Protein AF-A0A950WJ53-F1 (afdb_monomer_lite)

Structure (mmCIF, N/CA/C/O backbone):
data_AF-A0A950WJ53-F1
#
_entry.id   AF-A0A950WJ53-F1
#
loop_
_atom_site.group_PDB
_atom_site.id
_atom_site.type_symbol
_atom_site.label_atom_id
_atom_site.label_alt_id
_atom_site.label_comp_id
_atom_site.label_asym_id
_atom_site.label_entity_id
_atom_site.label_seq_id
_atom_site.pdbx_PDB_ins_code
_atom_site.Cartn_x
_atom_site.Cartn_y
_atom_site.Cartn_z
_atom_site.occupancy
_atom_site.B_iso_or_equiv
_atom_site.auth_seq_id
_atom_site.auth_comp_id
_atom_site.auth_asym_id
_atom_site.auth_atom_id
_atom_site.pdbx_PDB_model_num
ATOM 1 N N . MET A 1 1 ? 19.562 34.970 -11.145 1.00 55.06 1 MET A N 1
ATOM 2 C CA . MET A 1 1 ? 20.223 33.706 -10.761 1.00 55.06 1 MET A CA 1
ATOM 3 C C . MET A 1 1 ? 19.264 32.794 -9.983 1.00 55.06 1 MET A C 1
ATOM 5 O O . MET A 1 1 ? 19.720 31.980 -9.209 1.00 55.06 1 MET A O 1
ATOM 9 N N . GLU A 1 2 ? 17.941 32.890 -10.182 1.00 56.97 2 GLU A N 1
ATOM 10 C CA . GLU A 1 2 ? 16.957 32.012 -9.506 1.00 56.97 2 GLU A CA 1
ATOM 11 C C . GLU A 1 2 ? 16.399 30.928 -10.449 1.00 56.97 2 GLU A C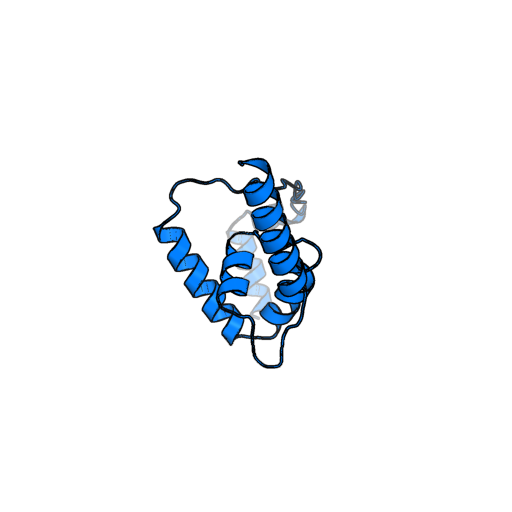 1
ATOM 13 O O . GLU A 1 2 ? 16.007 29.858 -10.008 1.00 56.97 2 GLU A O 1
ATOM 18 N N . LEU A 1 3 ? 16.456 31.157 -11.768 1.00 58.38 3 LEU A N 1
ATOM 19 C CA . LEU A 1 3 ? 15.932 30.239 -12.792 1.00 58.38 3 LEU A CA 1
ATOM 20 C C . LEU A 1 3 ? 16.846 29.034 -13.090 1.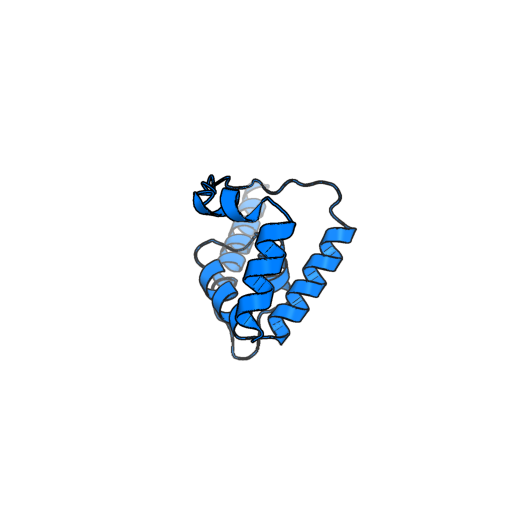00 58.38 3 LEU A C 1
ATOM 22 O O . LEU A 1 3 ? 16.404 28.072 -13.714 1.00 58.38 3 LEU A O 1
ATOM 26 N N . GLU A 1 4 ? 18.124 29.090 -12.702 1.00 61.12 4 GLU A N 1
ATOM 27 C CA . GLU A 1 4 ? 19.057 27.958 -12.840 1.00 61.12 4 GLU A CA 1
ATOM 28 C C . GLU A 1 4 ? 18.850 26.920 -11.737 1.00 61.12 4 GLU A C 1
ATOM 30 O O . GLU A 1 4 ? 18.758 25.735 -12.047 1.00 61.12 4 GLU A O 1
ATOM 35 N N . PHE A 1 5 ? 18.671 27.362 -10.487 1.00 59.75 5 PHE A N 1
ATOM 36 C CA . PHE A 1 5 ? 18.355 26.474 -9.364 1.00 59.75 5 PHE A CA 1
ATOM 37 C C . PHE A 1 5 ? 17.053 25.709 -9.600 1.00 59.75 5 PHE A C 1
ATOM 39 O O . PHE A 1 5 ? 16.986 24.511 -9.343 1.00 59.75 5 PHE A O 1
ATOM 46 N N . ASP A 1 6 ? 16.041 26.377 -10.154 1.00 73.25 6 ASP A N 1
ATOM 47 C CA . ASP A 1 6 ? 14.741 25.761 -10.424 1.00 73.25 6 ASP A CA 1
ATOM 48 C C . ASP A 1 6 ? 14.847 24.641 -11.476 1.00 73.25 6 ASP A C 1
ATOM 50 O O . ASP A 1 6 ? 14.284 23.559 -11.320 1.00 73.25 6 ASP A O 1
ATOM 54 N N . LYS A 1 7 ? 15.679 24.838 -12.510 1.00 75.56 7 LYS A N 1
ATOM 55 C CA . LYS A 1 7 ? 15.977 23.799 -13.511 1.00 75.56 7 LYS A CA 1
ATOM 56 C C . LYS A 1 7 ? 16.771 22.632 -12.936 1.00 75.56 7 LYS A C 1
ATOM 58 O O . LYS A 1 7 ? 16.569 21.499 -13.371 1.00 75.56 7 LYS A O 1
ATOM 63 N N . GLU A 1 8 ? 17.672 22.896 -11.998 1.00 76.56 8 GLU A N 1
ATOM 64 C CA . GLU A 1 8 ? 18.471 21.862 -11.344 1.00 76.56 8 GLU A CA 1
ATOM 65 C C . GLU A 1 8 ? 17.605 21.003 -10.413 1.00 76.56 8 GLU A C 1
ATOM 67 O O . GLU A 1 8 ? 17.659 19.775 -10.486 1.00 76.56 8 GLU A O 1
ATOM 72 N N . ILE A 1 9 ? 16.713 21.626 -9.634 1.00 76.12 9 ILE A N 1
ATOM 73 C CA . ILE A 1 9 ? 15.717 20.927 -8.807 1.00 76.12 9 ILE A CA 1
ATOM 74 C C . ILE A 1 9 ? 14.810 20.071 -9.696 1.00 76.12 9 ILE A C 1
ATOM 76 O O . ILE A 1 9 ? 14.606 18.887 -9.426 1.00 76.12 9 ILE A O 1
ATOM 80 N N . ASP A 1 10 ? 14.305 20.635 -10.793 1.00 74.25 10 ASP A N 1
ATOM 81 C CA . ASP A 1 10 ? 13.404 19.929 -11.703 1.00 74.25 10 ASP A CA 1
ATOM 82 C C . ASP A 1 10 ? 14.109 18.759 -12.423 1.00 74.25 10 ASP A C 1
ATOM 84 O O . ASP A 1 10 ? 13.520 17.694 -12.642 1.00 74.25 10 ASP A O 1
ATOM 88 N N . ALA A 1 11 ? 15.407 18.895 -12.722 1.00 77.44 11 ALA A N 1
ATOM 89 C CA . ALA A 1 11 ? 16.243 17.811 -13.236 1.00 77.44 11 ALA A CA 1
ATOM 90 C C . ALA A 1 11 ? 16.467 16.703 -12.193 1.00 77.44 11 ALA A C 1
ATOM 92 O O . ALA A 1 11 ? 16.334 15.523 -12.527 1.00 77.44 11 ALA A O 1
ATOM 93 N N . ILE A 1 12 ? 16.731 17.062 -10.932 1.00 71.44 12 ILE A N 1
ATOM 94 C CA . ILE A 1 12 ? 16.892 16.114 -9.818 1.00 71.44 12 ILE A CA 1
ATOM 95 C C . ILE A 1 12 ? 15.581 15.358 -9.560 1.00 71.44 12 ILE A C 1
ATOM 97 O O . ILE A 1 12 ? 15.589 14.134 -9.422 1.00 71.44 12 ILE A O 1
ATOM 101 N N . LEU A 1 13 ? 14.435 16.043 -9.566 1.00 69.44 13 LEU A N 1
ATOM 102 C CA . LEU A 1 13 ? 13.120 15.424 -9.373 1.00 69.44 13 LEU A CA 1
ATOM 103 C C . LEU A 1 13 ? 12.734 14.507 -10.540 1.00 69.44 13 LEU A C 1
ATOM 105 O O . LEU A 1 13 ? 12.166 13.432 -10.322 1.00 69.44 13 LEU A O 1
ATOM 109 N N . ARG A 1 14 ? 13.065 14.888 -11.778 1.00 69.06 14 ARG A N 1
ATOM 110 C CA . ARG A 1 14 ? 12.850 14.050 -12.967 1.00 69.06 14 ARG A CA 1
ATOM 111 C C . ARG A 1 14 ? 13.757 12.817 -12.959 1.00 69.06 14 ARG A C 1
ATOM 113 O O . ARG A 1 14 ? 13.278 11.724 -13.259 1.00 69.06 14 ARG A O 1
ATOM 120 N N . ALA A 1 15 ? 15.017 12.962 -12.545 1.00 64.88 15 ALA A N 1
ATOM 121 C CA . ALA A 1 15 ? 15.948 11.849 -12.362 1.00 64.88 15 ALA A CA 1
ATOM 122 C C . ALA A 1 15 ? 15.481 10.892 -11.251 1.00 64.88 15 ALA A C 1
ATOM 124 O O . ALA A 1 15 ? 15.447 9.679 -11.455 1.00 64.88 15 ALA A O 1
ATOM 125 N N . ALA A 1 16 ? 15.018 11.423 -10.115 1.00 57.72 16 ALA A N 1
ATOM 126 C CA . ALA A 1 16 ? 14.469 10.627 -9.019 1.00 57.72 16 ALA A CA 1
ATOM 127 C C . ALA A 1 16 ? 13.192 9.872 -9.428 1.00 57.72 16 ALA A C 1
ATOM 129 O O . ALA A 1 16 ? 13.0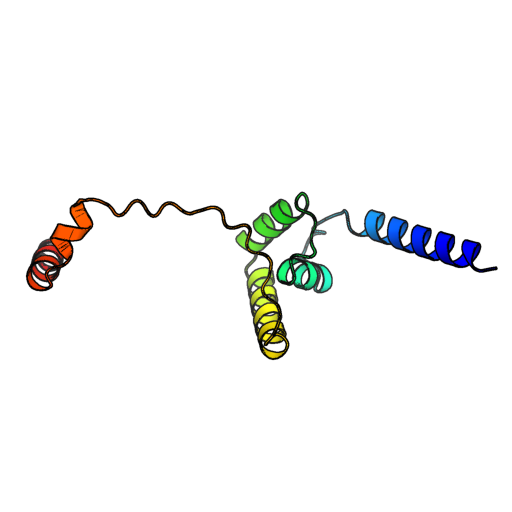07 8.721 -9.040 1.00 57.72 16 ALA A O 1
ATOM 130 N N . ARG A 1 17 ? 12.318 10.472 -10.250 1.00 57.69 17 ARG A N 1
ATOM 131 C CA . ARG A 1 17 ? 11.127 9.790 -10.794 1.00 57.69 17 ARG A CA 1
ATOM 132 C C . ARG A 1 17 ? 11.479 8.706 -11.814 1.00 57.69 17 ARG A C 1
ATOM 134 O O . ARG A 1 17 ? 10.821 7.673 -11.820 1.00 57.69 17 ARG A O 1
ATOM 141 N N . GLY A 1 18 ? 12.516 8.914 -12.628 1.00 51.59 18 GLY A N 1
ATOM 142 C CA . GLY A 1 18 ? 13.045 7.893 -13.541 1.00 51.59 18 GLY A CA 1
ATOM 143 C C . GLY A 1 18 ? 13.700 6.714 -12.813 1.00 51.59 18 GLY A C 1
ATOM 144 O O . GLY A 1 18 ? 13.589 5.581 -13.269 1.00 51.59 18 GLY A O 1
ATOM 145 N N . ALA A 1 19 ? 14.314 6.962 -11.652 1.00 53.00 19 ALA A N 1
ATOM 146 C CA . ALA A 1 19 ? 14.916 5.929 -10.808 1.00 53.00 19 ALA A CA 1
ATOM 147 C C . ALA A 1 19 ? 13.895 5.170 -9.934 1.00 53.00 19 ALA A C 1
ATOM 149 O O . ALA A 1 19 ? 14.092 3.996 -9.641 1.00 53.00 19 ALA A O 1
ATOM 150 N N . ARG A 1 20 ? 12.774 5.799 -9.547 1.00 50.41 20 ARG A N 1
ATOM 151 C CA . ARG A 1 20 ? 11.703 5.188 -8.722 1.00 50.41 20 ARG A CA 1
ATOM 152 C C . ARG A 1 20 ? 10.713 4.325 -9.511 1.00 50.41 20 ARG A C 1
ATOM 154 O O . ARG A 1 20 ? 9.646 3.980 -9.007 1.00 50.41 20 ARG A O 1
ATOM 161 N N . GLY A 1 21 ? 11.051 3.985 -10.749 1.00 61.59 21 GLY A N 1
ATOM 162 C CA . GLY A 1 21 ? 10.224 3.190 -11.644 1.00 61.59 21 GLY A CA 1
ATOM 163 C C . GLY A 1 21 ? 10.883 1.890 -12.090 1.00 61.59 21 GLY A C 1
ATOM 164 O O . GLY A 1 21 ? 10.917 1.667 -13.289 1.00 61.59 21 GLY A O 1
ATOM 165 N N . ALA A 1 22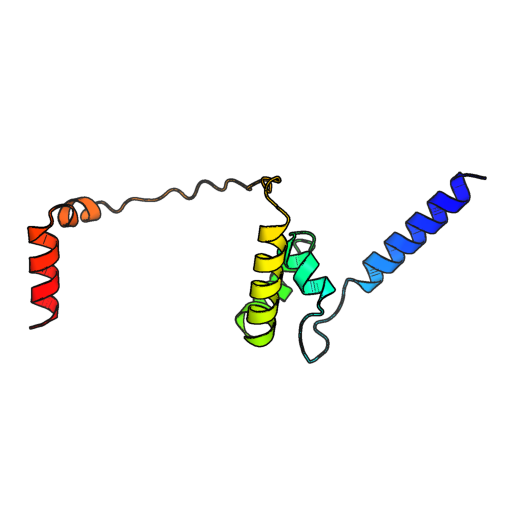 ? 11.422 1.066 -11.182 1.00 53.19 22 ALA A N 1
ATOM 166 C CA . ALA A 1 22 ? 11.718 -0.372 -11.369 1.00 53.19 22 ALA A CA 1
ATOM 167 C C . ALA A 1 22 ? 12.524 -0.911 -10.167 1.00 53.19 22 ALA A C 1
ATOM 169 O O . ALA A 1 22 ? 13.104 -0.122 -9.428 1.00 53.19 22 ALA A O 1
ATOM 170 N N . PRO A 1 23 ? 12.757 -2.228 -10.065 1.00 50.88 23 PRO A N 1
ATOM 171 C CA . PRO A 1 23 ? 11.844 -3.362 -10.024 1.00 50.88 23 PRO A CA 1
ATOM 172 C C . PRO A 1 23 ? 11.725 -3.877 -8.571 1.00 50.88 23 PRO A C 1
ATOM 174 O O . PRO A 1 23 ? 12.477 -3.470 -7.687 1.00 50.88 23 PRO A O 1
ATOM 177 N N . VAL A 1 24 ? 10.827 -4.831 -8.313 1.00 52.97 24 VAL A N 1
ATOM 178 C CA . VAL A 1 24 ? 10.908 -5.684 -7.113 1.00 52.97 24 VAL A CA 1
ATOM 179 C C . VAL A 1 24 ? 12.165 -6.551 -7.271 1.00 52.97 24 VAL A C 1
ATOM 181 O O . VAL A 1 24 ? 12.119 -7.658 -7.799 1.00 52.97 24 VAL A O 1
ATOM 184 N N . SER A 1 25 ? 13.329 -5.992 -6.946 1.00 52.22 25 SER A N 1
ATOM 185 C CA . SER A 1 25 ? 14.629 -6.640 -7.093 1.00 52.22 25 SER A CA 1
ATOM 186 C C . SER A 1 25 ? 14.783 -7.727 -6.028 1.00 52.22 25 SER A C 1
ATOM 188 O O . SER A 1 25 ? 15.331 -7.497 -4.955 1.00 52.22 25 SER A O 1
ATOM 190 N N . GLY A 1 26 ? 14.265 -8.916 -6.337 1.00 62.66 26 GLY A N 1
ATOM 191 C CA . GLY A 1 26 ? 14.749 -10.219 -5.867 1.00 62.66 26 GLY A CA 1
ATOM 192 C C . GLY A 1 26 ? 14.602 -10.580 -4.387 1.00 62.66 26 GLY A C 1
ATOM 193 O O . GLY A 1 26 ? 14.940 -11.705 -4.033 1.00 62.66 26 GLY A O 1
ATOM 194 N N . GLY A 1 27 ? 14.116 -9.685 -3.527 1.00 78.50 27 GLY A N 1
ATOM 195 C CA . GLY A 1 27 ? 13.980 -9.958 -2.095 1.00 78.50 27 GLY A CA 1
ATOM 196 C C . GLY A 1 27 ? 12.647 -9.495 -1.533 1.00 78.50 27 GLY A C 1
ATOM 197 O O . GLY A 1 27 ? 11.785 -10.318 -1.253 1.00 78.50 27 GLY A O 1
ATOM 198 N N . HIS A 1 28 ? 12.479 -8.184 -1.368 1.00 88.25 28 HIS A N 1
ATOM 199 C CA . HIS A 1 28 ? 11.327 -7.554 -0.718 1.00 88.25 28 HIS A CA 1
ATOM 200 C C . HIS A 1 28 ? 11.182 -6.100 -1.190 1.00 88.25 28 HIS A C 1
ATOM 202 O O . HIS A 1 28 ? 12.100 -5.561 -1.810 1.00 88.25 28 HIS A O 1
ATOM 208 N N . LEU A 1 29 ? 10.048 -5.467 -0.881 1.00 88.75 29 LEU A N 1
ATOM 209 C CA . LEU A 1 29 ? 9.892 -4.015 -1.021 1.00 88.75 29 LEU A CA 1
ATOM 210 C C . LEU A 1 29 ? 10.833 -3.272 -0.062 1.00 88.75 29 LEU A C 1
ATOM 212 O O . LEU A 1 29 ? 11.045 -3.711 1.072 1.00 88.75 29 LEU A O 1
ATOM 216 N N . ASP A 1 30 ? 11.365 -2.144 -0.525 1.00 87.56 30 ASP A N 1
ATOM 217 C CA . ASP A 1 30 ? 12.171 -1.235 0.291 1.00 87.56 30 ASP A CA 1
ATOM 218 C C . ASP A 1 30 ? 11.310 -0.516 1.354 1.00 87.56 30 ASP A C 1
ATOM 220 O O . ASP A 1 30 ? 10.090 -0.391 1.206 1.00 87.56 30 ASP A O 1
ATOM 224 N N . ALA A 1 31 ? 11.928 -0.021 2.427 1.00 86.94 31 ALA A N 1
ATOM 225 C CA . ALA A 1 31 ? 11.234 0.731 3.470 1.00 86.94 31 ALA A CA 1
ATOM 226 C C . ALA A 1 31 ? 10.566 2.003 2.918 1.00 86.94 31 ALA A C 1
ATOM 228 O O . ALA A 1 31 ? 9.403 2.260 3.234 1.00 86.94 31 ALA A O 1
ATOM 229 N N . ASP A 1 32 ? 11.239 2.734 2.025 1.00 86.75 32 ASP A N 1
ATOM 230 C CA . ASP A 1 32 ? 10.686 3.944 1.401 1.00 86.75 32 ASP A CA 1
ATOM 231 C C . ASP A 1 32 ? 9.490 3.612 0.499 1.00 86.75 32 ASP A C 1
ATOM 233 O O . ASP A 1 32 ? 8.519 4.361 0.400 1.00 86.75 32 ASP A O 1
ATOM 237 N N . GLN A 1 33 ? 9.541 2.451 -0.157 1.00 89.12 33 GLN A N 1
ATOM 238 C CA . GLN A 1 33 ? 8.469 1.946 -1.011 1.00 89.12 33 GLN A CA 1
ATOM 239 C C . GLN A 1 33 ? 7.229 1.559 -0.197 1.00 89.12 33 GLN A C 1
ATOM 241 O O . GLN A 1 33 ? 6.106 1.829 -0.625 1.00 89.12 33 GLN A O 1
ATOM 246 N N . ILE A 1 34 ? 7.425 0.945 0.973 1.00 91.00 34 ILE A N 1
ATOM 247 C CA . ILE A 1 34 ? 6.346 0.591 1.902 1.00 91.00 34 ILE A CA 1
ATOM 248 C C . ILE A 1 34 ? 5.733 1.855 2.514 1.00 91.00 34 ILE A C 1
ATOM 250 O O . ILE A 1 34 ? 4.508 1.967 2.531 1.00 91.00 34 ILE A O 1
ATOM 254 N N . ALA A 1 35 ? 6.550 2.823 2.941 1.00 89.38 35 ALA A N 1
ATOM 255 C CA . ALA A 1 35 ? 6.074 4.100 3.477 1.00 89.38 35 ALA A CA 1
ATOM 256 C C . ALA A 1 35 ? 5.268 4.883 2.430 1.00 89.38 35 ALA A C 1
ATOM 258 O O . ALA A 1 35 ? 4.114 5.236 2.667 1.00 89.38 35 ALA A O 1
ATOM 259 N N . ALA A 1 36 ? 5.806 5.025 1.214 1.00 89.56 36 ALA A N 1
ATOM 260 C CA . ALA A 1 36 ? 5.093 5.668 0.114 1.00 89.56 36 ALA A CA 1
ATOM 261 C C . ALA A 1 36 ? 3.773 4.951 -0.220 1.00 89.56 36 ALA A C 1
ATOM 263 O O . ALA A 1 36 ? 2.797 5.594 -0.610 1.00 89.56 36 ALA A O 1
ATOM 264 N N . PHE A 1 37 ? 3.723 3.618 -0.103 1.00 90.06 37 PHE A N 1
ATOM 265 C CA . PHE A 1 37 ? 2.491 2.856 -0.308 1.00 90.06 37 PHE A CA 1
ATOM 266 C C . PHE A 1 37 ? 1.475 3.099 0.816 1.00 90.06 37 PHE A C 1
ATOM 268 O O . PHE A 1 37 ? 0.299 3.311 0.519 1.00 90.06 37 PHE A O 1
ATOM 275 N N . ALA A 1 38 ? 1.919 3.111 2.077 1.00 91.19 38 ALA A N 1
ATOM 276 C CA . ALA A 1 38 ? 1.080 3.384 3.245 1.00 91.19 38 ALA A CA 1
ATOM 277 C C . ALA A 1 38 ? 0.461 4.791 3.191 1.00 91.19 38 ALA A C 1
ATOM 279 O O . ALA A 1 38 ? -0.717 4.965 3.490 1.00 91.19 38 ALA A O 1
ATOM 280 N N . GLU A 1 39 ? 1.225 5.772 2.715 1.00 88.56 39 GLU A N 1
ATOM 281 C CA . GLU A 1 39 ? 0.808 7.174 2.580 1.00 88.56 39 GLU A CA 1
ATOM 282 C C . GLU A 1 39 ? 0.037 7.462 1.279 1.00 88.56 39 GLU A C 1
ATOM 284 O O . GLU A 1 39 ? -0.252 8.611 0.955 1.00 88.56 39 GLU A O 1
ATOM 289 N N . ASN A 1 40 ? -0.305 6.435 0.490 1.00 86.19 40 ASN A N 1
ATOM 290 C CA . ASN A 1 40 ? -0.932 6.578 -0.831 1.00 86.19 40 ASN A CA 1
ATOM 291 C C . ASN A 1 40 ? -0.145 7.464 -1.830 1.00 86.19 40 ASN A C 1
ATOM 293 O O . ASN A 1 40 ? -0.709 7.927 -2.822 1.00 86.19 40 ASN A O 1
ATOM 297 N N . ALA A 1 41 ? 1.165 7.639 -1.639 1.00 88.06 41 ALA A N 1
ATOM 298 C CA . ALA A 1 41 ? 2.052 8.425 -2.501 1.00 88.06 41 ALA A CA 1
ATOM 299 C C . ALA A 1 41 ? 2.578 7.650 -3.733 1.00 88.06 41 ALA A C 1
ATOM 301 O O . ALA A 1 41 ? 3.330 8.191 -4.549 1.00 88.06 41 ALA A O 1
ATOM 302 N N . VAL A 1 42 ? 2.194 6.377 -3.899 1.00 87.12 42 VAL A N 1
ATOM 303 C CA . VAL A 1 42 ? 2.601 5.536 -5.040 1.00 87.12 42 VAL A CA 1
ATOM 304 C C . VAL A 1 42 ? 1.691 5.767 -6.261 1.00 87.12 42 VAL A C 1
ATOM 306 O O . VAL A 1 42 ? 0.464 5.724 -6.130 1.00 87.12 42 VAL A O 1
ATOM 309 N N . PRO A 1 43 ? 2.250 5.922 -7.482 1.00 83.69 43 PRO A N 1
ATOM 310 C CA . PRO A 1 43 ? 1.466 6.040 -8.712 1.00 83.69 43 PRO A CA 1
ATOM 311 C C . PRO A 1 43 ? 0.516 4.853 -8.938 1.00 83.69 43 PRO A C 1
ATOM 313 O O . PRO A 1 43 ? 0.876 3.699 -8.700 1.00 83.69 43 PRO A O 1
ATOM 316 N N . VAL A 1 44 ? -0.671 5.109 -9.498 1.00 79.06 44 VAL A N 1
ATOM 317 C CA . VAL A 1 44 ? -1.722 4.089 -9.724 1.00 79.06 44 VAL A CA 1
ATOM 318 C C . VAL A 1 44 ? -1.217 2.874 -10.517 1.00 79.06 44 VAL A C 1
ATOM 320 O O . VAL A 1 44 ? -1.586 1.740 -10.215 1.00 79.06 44 VAL A O 1
ATOM 323 N N . ALA A 1 45 ? -0.327 3.091 -11.489 1.00 79.25 45 ALA A N 1
ATOM 324 C CA . ALA A 1 45 ? 0.277 2.018 -12.279 1.00 79.25 45 ALA A CA 1
ATOM 325 C C . ALA A 1 45 ? 1.163 1.076 -11.438 1.00 79.25 45 ALA A C 1
ATOM 327 O O . ALA A 1 45 ? 1.151 -0.134 -11.652 1.00 79.25 45 ALA A O 1
ATOM 328 N N . ALA A 1 46 ? 1.889 1.615 -10.454 1.00 82.12 46 ALA A N 1
ATOM 329 C CA . ALA A 1 46 ? 2.772 0.846 -9.580 1.00 82.12 46 ALA A CA 1
ATOM 330 C C . ALA A 1 46 ? 2.011 0.166 -8.430 1.00 82.12 46 ALA A C 1
ATOM 332 O O . ALA A 1 46 ? 2.398 -0.922 -8.009 1.00 82.12 46 ALA A O 1
ATOM 333 N N . ARG A 1 47 ? 0.878 0.729 -7.978 1.00 85.50 47 ARG A N 1
ATOM 334 C CA . ARG A 1 47 ? 0.066 0.150 -6.888 1.00 85.50 47 ARG A CA 1
ATOM 335 C C . ARG A 1 47 ? -0.285 -1.319 -7.118 1.00 85.50 47 ARG A C 1
ATOM 337 O O . ARG A 1 47 ? -0.150 -2.111 -6.196 1.00 85.50 47 ARG A O 1
ATOM 344 N N . ARG A 1 48 ? -0.671 -1.703 -8.341 1.00 86.69 48 ARG A N 1
ATOM 345 C CA . ARG A 1 48 ? -1.034 -3.100 -8.660 1.00 86.69 48 ARG A CA 1
ATOM 346 C C . ARG A 1 48 ? 0.112 -4.084 -8.412 1.00 86.69 48 ARG A C 1
ATOM 348 O O . ARG A 1 48 ? -0.125 -5.174 -7.907 1.00 86.69 48 ARG A O 1
ATOM 355 N N . VAL A 1 49 ? 1.343 -3.689 -8.733 1.00 87.38 49 VAL A N 1
ATOM 356 C CA . VAL A 1 49 ? 2.538 -4.525 -8.541 1.00 87.38 49 VAL A CA 1
ATOM 357 C C . VAL A 1 49 ? 2.845 -4.691 -7.052 1.00 87.38 49 VAL A C 1
ATOM 359 O O . VAL A 1 49 ? 3.125 -5.796 -6.595 1.00 87.38 49 VAL A O 1
ATOM 362 N N . PHE A 1 50 ? 2.723 -3.608 -6.284 1.00 89.31 50 PHE A N 1
ATOM 363 C CA . PHE A 1 50 ? 2.956 -3.613 -4.840 1.00 89.31 50 PHE A CA 1
ATOM 364 C C . PHE A 1 50 ? 1.906 -4.461 -4.123 1.00 89.31 50 PHE A C 1
ATOM 366 O O . PHE A 1 50 ? 2.259 -5.278 -3.281 1.00 89.31 50 PHE A O 1
ATOM 373 N N . THR A 1 51 ? 0.629 -4.330 -4.498 1.00 90.94 51 THR A N 1
ATOM 374 C CA . THR A 1 51 ? -0.454 -5.158 -3.951 1.00 90.94 51 THR A CA 1
ATOM 375 C C . THR A 1 51 ? -0.242 -6.642 -4.244 1.00 90.94 51 THR A C 1
ATOM 377 O O . THR A 1 51 ? -0.471 -7.453 -3.355 1.00 90.94 51 THR A O 1
ATOM 380 N N . GLY A 1 52 ? 0.241 -7.000 -5.441 1.00 90.69 52 GLY A N 1
ATOM 381 C CA . GLY A 1 52 ? 0.603 -8.385 -5.760 1.00 90.69 52 GLY A CA 1
ATOM 382 C C . GLY A 1 52 ? 1.689 -8.925 -4.826 1.00 90.69 52 GLY A C 1
ATOM 383 O O . GLY A 1 52 ? 1.485 -9.930 -4.158 1.00 90.69 52 GLY A O 1
ATOM 384 N N . HIS A 1 53 ? 2.804 -8.205 -4.680 1.00 90.94 53 HIS A N 1
ATOM 385 C CA . HIS A 1 53 ? 3.884 -8.637 -3.786 1.00 90.94 53 HIS A CA 1
ATOM 386 C C . HIS A 1 53 ? 3.462 -8.688 -2.308 1.00 90.94 53 HIS A C 1
ATOM 388 O O . HIS A 1 53 ? 3.843 -9.605 -1.585 1.00 90.94 53 HIS A O 1
ATOM 394 N N . LEU A 1 54 ? 2.656 -7.725 -1.851 1.00 92.06 54 LEU A N 1
ATOM 395 C CA . LEU A 1 54 ? 2.112 -7.710 -0.493 1.00 92.06 54 LEU A CA 1
ATOM 396 C C . LEU A 1 54 ? 1.126 -8.856 -0.244 1.00 92.06 54 LEU A C 1
ATOM 398 O O . LEU A 1 54 ? 0.978 -9.261 0.901 1.00 92.06 54 LEU A O 1
ATOM 402 N N . ALA A 1 55 ? 0.458 -9.389 -1.267 1.00 91.94 55 ALA A N 1
ATOM 403 C CA . ALA A 1 55 ? -0.402 -10.558 -1.104 1.00 91.94 55 ALA A CA 1
ATOM 404 C C . ALA A 1 55 ? 0.415 -11.837 -0.858 1.00 91.94 55 ALA A C 1
ATOM 406 O O . ALA A 1 55 ? 0.026 -12.649 -0.020 1.00 91.94 55 ALA A O 1
ATOM 407 N N . ASP A 1 56 ? 1.558 -11.967 -1.535 1.00 90.69 56 ASP A N 1
ATOM 408 C CA . ASP A 1 56 ? 2.382 -13.181 -1.528 1.00 90.69 56 ASP A CA 1
ATOM 409 C C . ASP A 1 56 ? 3.492 -13.179 -0.458 1.00 90.69 56 ASP A C 1
ATOM 411 O O . ASP A 1 56 ? 4.069 -14.225 -0.161 1.00 90.69 56 ASP A O 1
ATOM 415 N N . CYS A 1 57 ? 3.831 -12.019 0.121 1.00 91.94 57 CYS A N 1
ATOM 416 C CA . CYS A 1 57 ? 4.968 -11.877 1.031 1.00 91.94 57 CYS A CA 1
ATOM 417 C C . CYS A 1 57 ? 4.579 -11.432 2.450 1.00 91.94 57 CYS A C 1
ATOM 419 O O . CYS A 1 57 ? 4.376 -10.243 2.720 1.00 91.94 57 CYS A O 1
ATOM 421 N N . ASP A 1 58 ? 4.608 -12.372 3.399 1.00 92.94 58 ASP A N 1
ATOM 422 C CA . ASP A 1 58 ? 4.298 -12.107 4.813 1.00 92.94 58 ASP A CA 1
ATOM 423 C C . ASP A 1 58 ? 5.224 -11.070 5.455 1.00 92.94 58 ASP A C 1
ATOM 425 O O . ASP A 1 58 ? 4.774 -10.222 6.224 1.00 92.94 58 ASP A O 1
ATOM 429 N N . ARG A 1 59 ? 6.515 -11.075 5.105 1.00 90.69 59 ARG A N 1
ATOM 430 C CA . ARG A 1 59 ? 7.482 -10.102 5.634 1.00 90.69 59 ARG A CA 1
ATOM 431 C C . ARG A 1 59 ? 7.138 -8.669 5.233 1.00 90.69 59 ARG A C 1
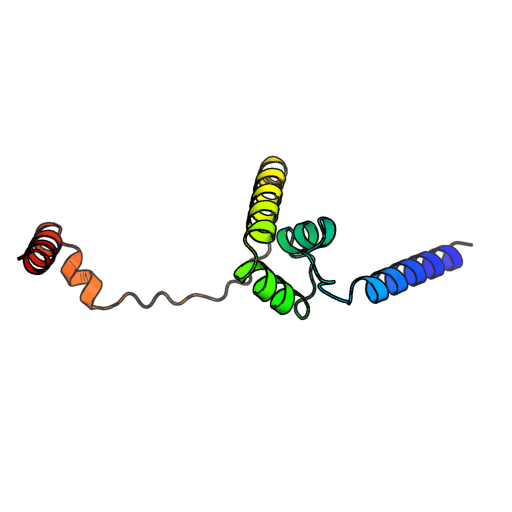ATOM 433 O O . ARG A 1 59 ? 7.272 -7.751 6.037 1.00 90.69 59 ARG A O 1
ATOM 440 N N . CYS A 1 60 ? 6.714 -8.455 3.991 1.00 92.81 60 CYS A N 1
ATOM 441 C CA . CYS A 1 60 ? 6.325 -7.120 3.548 1.00 92.81 60 CYS A CA 1
ATOM 442 C C . CYS A 1 60 ? 5.001 -6.687 4.188 1.00 92.81 60 CYS A C 1
ATOM 444 O O . CYS A 1 60 ? 4.843 -5.511 4.505 1.00 92.81 60 CYS A O 1
ATOM 446 N N . ARG A 1 61 ? 4.083 -7.626 4.457 1.00 93.00 61 ARG A N 1
ATOM 447 C CA . ARG A 1 61 ? 2.839 -7.343 5.191 1.00 93.00 61 ARG A CA 1
ATOM 448 C C . ARG A 1 61 ? 3.090 -6.929 6.633 1.00 93.00 61 ARG A C 1
ATOM 450 O O . ARG A 1 61 ? 2.465 -5.981 7.100 1.00 93.00 61 ARG A O 1
ATOM 457 N N . THR A 1 62 ? 3.989 -7.614 7.338 1.00 93.50 62 THR A N 1
ATOM 458 C CA . THR A 1 62 ? 4.320 -7.250 8.721 1.00 93.50 62 THR A CA 1
ATOM 459 C C . THR A 1 62 ? 4.971 -5.874 8.773 1.00 93.50 62 THR A C 1
ATOM 461 O O . THR A 1 62 ? 4.518 -5.028 9.541 1.00 93.50 62 THR A O 1
ATOM 464 N N . LEU A 1 63 ? 5.944 -5.593 7.900 1.00 92.25 63 LEU A N 1
ATOM 465 C CA . LEU A 1 63 ? 6.559 -4.265 7.798 1.00 92.25 63 LEU A CA 1
ATOM 466 C C . LEU A 1 63 ? 5.533 -3.163 7.498 1.00 92.25 63 LEU A C 1
ATOM 468 O O . LEU A 1 63 ? 5.548 -2.134 8.168 1.00 92.25 63 LEU A O 1
ATOM 472 N N . LEU A 1 64 ? 4.600 -3.401 6.570 1.00 92.44 64 LEU A N 1
ATOM 473 C CA . LEU A 1 64 ? 3.510 -2.467 6.280 1.00 92.44 64 LEU A CA 1
ATOM 474 C C . LEU A 1 64 ? 2.599 -2.238 7.498 1.00 92.44 64 LEU A C 1
ATOM 476 O O . LEU A 1 64 ? 2.196 -1.113 7.777 1.00 92.44 64 LEU A O 1
ATOM 480 N N . SER A 1 65 ? 2.275 -3.290 8.252 1.00 91.44 65 SER A N 1
ATOM 481 C CA . SER A 1 65 ? 1.454 -3.144 9.459 1.00 91.44 65 SER A CA 1
ATOM 482 C C . SER A 1 65 ? 2.152 -2.310 10.538 1.00 91.44 65 SER A C 1
ATOM 484 O O . SER A 1 65 ? 1.510 -1.486 11.183 1.00 91.44 65 SER A O 1
ATOM 486 N N . HIS A 1 66 ? 3.473 -2.461 10.682 1.00 90.44 66 HIS A N 1
ATOM 487 C CA . HIS A 1 66 ? 4.267 -1.648 11.597 1.00 90.44 66 HIS A CA 1
ATOM 488 C C . HIS A 1 66 ? 4.331 -0.186 11.148 1.00 90.44 66 HIS A C 1
ATOM 490 O O . HIS A 1 66 ? 4.162 0.700 11.981 1.00 90.44 66 HIS A O 1
ATOM 496 N N . SER A 1 67 ? 4.517 0.082 9.850 1.00 88.88 67 SER A N 1
ATOM 497 C CA . SER A 1 67 ? 4.543 1.460 9.346 1.00 88.88 67 SER A CA 1
ATOM 498 C C . SER A 1 67 ? 3.200 2.167 9.537 1.00 88.88 67 SER A C 1
ATOM 500 O O . SER A 1 67 ? 3.179 3.331 9.922 1.00 88.88 67 SER A O 1
ATOM 502 N N . ILE A 1 68 ? 2.077 1.464 9.338 1.00 88.12 68 ILE A N 1
ATOM 503 C CA . ILE A 1 68 ? 0.736 2.020 9.582 1.00 88.12 68 ILE A CA 1
ATOM 504 C C . ILE A 1 68 ? 0.552 2.358 11.067 1.00 88.12 68 ILE A C 1
ATOM 506 O O . ILE A 1 68 ? 0.165 3.478 11.379 1.00 88.12 68 ILE A O 1
ATOM 510 N N . GLN A 1 69 ? 0.900 1.444 11.981 1.00 87.38 69 GLN A N 1
ATOM 511 C CA . GLN A 1 69 ? 0.799 1.701 13.426 1.00 87.38 69 GLN A CA 1
ATOM 512 C C . GLN A 1 69 ? 1.626 2.917 13.867 1.00 87.38 69 GLN A C 1
ATOM 514 O O . GLN A 1 69 ? 1.203 3.677 14.735 1.00 87.38 69 GLN A O 1
ATOM 519 N N . MET A 1 70 ? 2.806 3.113 13.273 1.00 82.06 70 MET A N 1
ATOM 520 C CA . MET A 1 70 ? 3.643 4.279 13.560 1.00 82.06 70 MET A CA 1
ATOM 521 C C . MET A 1 70 ? 3.031 5.579 13.019 1.00 82.06 70 MET A C 1
ATOM 523 O O . MET A 1 70 ? 3.082 6.595 13.711 1.00 82.06 70 MET A O 1
ATOM 527 N N . ASN A 1 71 ? 2.412 5.550 11.834 1.00 74.31 71 ASN A N 1
ATOM 528 C CA . ASN A 1 71 ? 1.733 6.719 11.265 1.00 74.31 71 ASN A CA 1
ATOM 529 C C . ASN A 1 71 ? 0.453 7.087 12.035 1.00 74.31 71 ASN A C 1
ATOM 531 O O . ASN A 1 71 ? 0.193 8.269 12.242 1.00 74.31 71 ASN A O 1
ATOM 535 N N . GLU A 1 72 ? -0.304 6.116 12.553 1.00 67.69 72 GLU A N 1
ATOM 536 C CA . GLU A 1 72 ? -1.498 6.372 13.380 1.00 67.69 72 GLU A CA 1
ATOM 537 C C . GLU A 1 72 ? -1.182 7.153 14.668 1.00 67.69 72 GLU A C 1
ATOM 539 O O . GLU A 1 72 ? -2.005 7.938 15.139 1.00 67.69 72 GLU A O 1
ATOM 544 N N . MET A 1 73 ? 0.025 7.000 15.225 1.00 58.44 73 MET A N 1
ATOM 545 C CA . MET A 1 73 ? 0.478 7.796 16.373 1.00 58.44 73 MET A CA 1
ATOM 546 C C . MET A 1 73 ? 0.810 9.254 16.004 1.00 58.44 73 MET A C 1
ATOM 548 O O . MET A 1 73 ? 0.824 10.112 16.887 1.00 58.44 73 MET A O 1
ATOM 552 N N . GLY A 1 74 ? 1.081 9.539 14.726 1.00 56.22 74 GLY A N 1
ATOM 553 C CA . GLY A 1 74 ? 1.384 10.878 14.209 1.00 56.22 74 GLY A CA 1
ATOM 554 C C . GLY A 1 74 ? 0.183 11.611 13.599 1.00 56.22 74 GLY A C 1
ATOM 555 O O . GLY A 1 74 ? 0.194 12.838 13.525 1.00 56.22 74 GLY A O 1
ATOM 556 N N . GLU A 1 75 ? -0.868 10.889 13.200 1.00 50.88 75 GLU A N 1
ATOM 557 C CA . GLU A 1 75 ? -1.912 11.395 12.304 1.00 50.88 75 GLU A CA 1
ATOM 558 C C . GLU A 1 75 ? -3.295 11.479 12.971 1.00 50.88 75 GLU A C 1
ATOM 560 O O . GLU A 1 75 ? -4.254 10.811 12.596 1.00 50.88 75 GLU A O 1
ATOM 565 N N . ALA A 1 76 ? -3.439 12.376 13.950 1.00 50.62 76 ALA A N 1
ATOM 566 C CA . ALA A 1 76 ? -4.757 12.803 14.434 1.00 50.62 76 ALA A CA 1
ATOM 567 C C . ALA A 1 76 ? -5.457 13.805 13.483 1.00 50.62 76 ALA A C 1
ATOM 569 O O . ALA A 1 76 ? -6.513 14.339 13.825 1.00 50.62 76 ALA A O 1
ATOM 570 N N . THR A 1 77 ? -4.901 14.133 12.308 1.00 48.72 77 THR A N 1
ATOM 571 C CA . THR A 1 77 ? -5.493 15.111 11.372 1.00 48.72 77 THR A CA 1
ATOM 572 C C . THR A 1 77 ? -4.973 14.929 9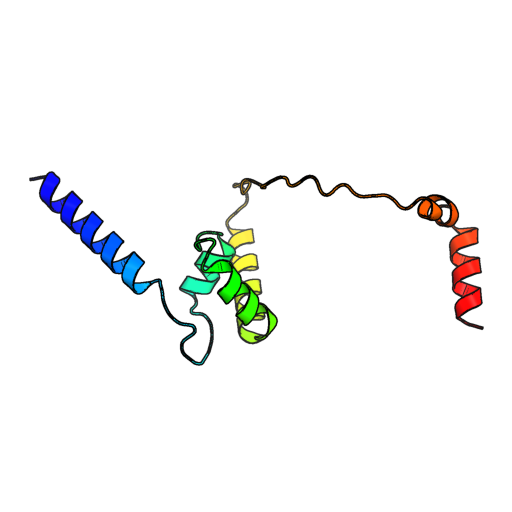.943 1.00 48.72 77 THR A C 1
ATOM 574 O O . THR A 1 77 ? -4.050 15.621 9.534 1.00 48.72 77 THR A O 1
ATOM 577 N N . ALA A 1 78 ? -5.613 14.058 9.161 1.00 46.53 78 ALA A N 1
ATOM 578 C CA . ALA A 1 78 ? -5.779 14.237 7.714 1.00 46.53 78 ALA A CA 1
ATOM 579 C C . ALA A 1 78 ? -6.815 13.229 7.178 1.00 46.53 78 ALA A C 1
ATOM 581 O O . ALA A 1 78 ? -6.525 12.037 7.099 1.00 46.53 78 ALA A O 1
ATOM 582 N N . PRO A 1 79 ? -8.037 13.646 6.797 1.00 46.00 79 PRO A N 1
ATOM 583 C CA . PRO A 1 79 ? -8.904 12.768 6.031 1.00 46.00 79 PRO A CA 1
ATOM 584 C C . PRO A 1 79 ? -8.302 12.622 4.630 1.00 46.00 79 PRO A C 1
ATOM 586 O O . PRO A 1 79 ? -8.351 13.547 3.816 1.00 46.00 79 PRO A O 1
ATOM 589 N N . ALA A 1 80 ? -7.727 11.451 4.353 1.00 50.78 80 ALA A N 1
ATOM 590 C CA . ALA A 1 80 ? -7.504 10.995 2.992 1.00 50.78 80 ALA A CA 1
ATOM 591 C C . ALA A 1 80 ? -8.815 11.178 2.217 1.00 50.78 80 ALA A C 1
ATOM 593 O O . ALA A 1 80 ? -9.870 10.726 2.665 1.00 50.78 80 ALA A O 1
ATOM 594 N N . ALA A 1 81 ? -8.750 11.878 1.085 1.00 49.47 81 ALA A N 1
ATOM 595 C CA . ALA A 1 81 ? -9.870 12.014 0.170 1.00 49.47 81 ALA A CA 1
ATOM 596 C C . ALA A 1 81 ? -10.306 10.609 -0.260 1.00 49.47 81 ALA A C 1
ATOM 598 O O . ALA A 1 81 ? -9.691 9.982 -1.126 1.00 49.47 81 ALA A O 1
ATOM 599 N N . ALA A 1 82 ? -11.343 10.103 0.403 1.00 48.84 82 ALA A N 1
ATOM 600 C CA . ALA A 1 82 ? -12.052 8.920 -0.010 1.00 48.84 82 ALA A CA 1
ATOM 601 C C . ALA A 1 82 ? -12.579 9.200 -1.417 1.00 48.84 82 ALA A C 1
ATOM 603 O O . ALA A 1 82 ? -13.374 10.111 -1.643 1.00 48.84 82 ALA A O 1
ATOM 604 N N . VAL A 1 83 ? -12.108 8.425 -2.386 1.00 49.91 83 VAL A N 1
ATOM 605 C CA . VAL A 1 83 ? -12.934 8.129 -3.548 1.00 49.91 83 VAL A CA 1
ATOM 606 C C . VAL A 1 83 ? -14.108 7.314 -3.011 1.00 49.91 83 VAL A C 1
ATOM 608 O O . VAL A 1 83 ? -14.009 6.103 -2.835 1.00 49.91 83 VAL A O 1
ATOM 611 N N . ASP A 1 84 ? -15.180 8.016 -2.646 1.00 46.56 84 ASP A N 1
ATOM 612 C CA . ASP A 1 84 ? -16.488 7.439 -2.360 1.00 46.56 84 ASP A CA 1
ATOM 613 C C . ASP A 1 84 ? -17.022 6.801 -3.651 1.00 46.56 84 ASP A C 1
ATOM 615 O O . ASP A 1 84 ? -17.805 7.395 -4.392 1.00 46.56 84 ASP A O 1
ATOM 619 N N . ASP A 1 85 ? -16.587 5.578 -3.946 1.00 47.47 85 ASP A N 1
ATOM 620 C CA . ASP A 1 85 ? -17.430 4.661 -4.702 1.00 47.47 85 ASP A CA 1
ATOM 621 C C . ASP A 1 85 ? -18.577 4.265 -3.762 1.00 47.47 85 ASP A C 1
ATOM 623 O O . ASP A 1 85 ? -18.317 3.661 -2.712 1.00 47.47 85 ASP A O 1
ATOM 627 N N . PRO A 1 86 ? -19.849 4.584 -4.071 1.00 50.97 86 PRO A N 1
ATOM 628 C CA . PRO A 1 86 ? -20.950 4.117 -3.255 1.00 50.97 86 PRO A CA 1
ATOM 629 C C . PRO A 1 86 ? -21.031 2.599 -3.416 1.00 50.97 86 PRO A C 1
ATOM 631 O O . PRO A 1 86 ? -21.614 2.083 -4.371 1.00 50.97 86 PRO A O 1
ATOM 634 N N . VAL A 1 87 ? -20.456 1.862 -2.464 1.00 56.94 87 VAL A N 1
ATOM 635 C CA . VAL A 1 87 ? -20.756 0.445 -2.283 1.00 56.94 87 VAL A CA 1
ATOM 636 C C . VAL A 1 87 ? -22.236 0.372 -1.933 1.00 56.94 87 VAL A C 1
ATOM 638 O O . VAL A 1 87 ? -22.649 0.550 -0.787 1.00 56.94 87 VAL A O 1
ATOM 641 N N . VAL A 1 88 ? -23.055 0.150 -2.960 1.00 58.47 88 VAL A N 1
ATOM 642 C CA . VAL A 1 88 ? -24.468 -0.179 -2.822 1.00 58.47 88 VAL A CA 1
ATOM 643 C C . VAL A 1 88 ? -24.523 -1.503 -2.070 1.00 58.47 88 VAL A C 1
ATOM 645 O O . VAL A 1 88 ? -24.418 -2.583 -2.650 1.00 58.47 88 VAL A O 1
ATOM 648 N N . SER A 1 89 ? -24.647 -1.417 -0.747 1.00 60.38 89 SER A N 1
ATOM 649 C CA . SER A 1 89 ? -24.949 -2.557 0.106 1.00 60.38 89 SER A CA 1
ATOM 650 C C . SER A 1 89 ? -26.333 -3.065 -0.286 1.00 60.38 89 SER A C 1
ATOM 652 O O . SER A 1 89 ? -27.367 -2.533 0.125 1.00 60.38 89 SER A O 1
ATOM 654 N N . THR A 1 90 ? -26.361 -4.073 -1.155 1.00 64.62 90 THR A N 1
ATOM 655 C CA . THR A 1 90 ? -27.584 -4.792 -1.498 1.00 64.62 90 THR A CA 1
ATOM 656 C C . THR A 1 90 ? -27.919 -5.692 -0.321 1.00 64.62 90 THR A C 1
ATOM 658 O O . THR A 1 90 ? -27.532 -6.854 -0.259 1.00 64.62 90 THR A O 1
ATOM 661 N N . VAL A 1 91 ? -28.609 -5.124 0.670 1.00 73.44 91 VAL A N 1
ATOM 662 C CA . VAL A 1 91 ? -29.114 -5.887 1.812 1.00 73.44 91 VAL A CA 1
ATOM 663 C C . VAL A 1 91 ? -29.980 -7.026 1.265 1.00 73.44 91 VAL A C 1
ATOM 665 O O . VAL A 1 91 ? -31.026 -6.757 0.665 1.00 73.44 91 VAL A O 1
ATOM 668 N N . PRO A 1 92 ? -29.583 -8.298 1.450 1.00 77.25 92 PRO A N 1
ATOM 669 C CA . PRO A 1 92 ? -30.323 -9.403 0.868 1.00 77.25 92 PRO A CA 1
ATOM 670 C C . PRO A 1 92 ? -31.683 -9.542 1.553 1.00 77.25 92 PRO A C 1
ATOM 672 O O . PRO A 1 92 ? -31.786 -9.411 2.776 1.00 77.25 92 PRO A O 1
ATOM 675 N N . TRP A 1 93 ? -32.738 -9.840 0.793 1.00 79.25 93 TRP A N 1
ATOM 676 C CA . TRP A 1 93 ? -34.116 -9.920 1.303 1.00 79.25 93 TRP A CA 1
ATOM 677 C C . TRP A 1 93 ? -34.283 -10.924 2.461 1.00 79.25 93 TRP A C 1
ATOM 679 O O . TRP A 1 93 ? -35.093 -10.704 3.363 1.00 79.25 93 TRP A O 1
ATOM 689 N N . TYR A 1 94 ? -33.466 -11.983 2.482 1.00 74.62 94 TYR A N 1
ATOM 690 C CA . TYR A 1 94 ? -33.480 -13.030 3.506 1.00 74.62 94 TYR A CA 1
ATOM 691 C C . TYR A 1 94 ? -32.882 -12.588 4.853 1.00 74.62 94 TYR A C 1
ATOM 693 O O . TYR A 1 94 ? -33.135 -13.226 5.873 1.00 74.62 94 TYR A O 1
ATOM 701 N N . SER A 1 95 ? -32.141 -11.473 4.904 1.00 73.62 95 SER A N 1
ATOM 702 C CA . SER A 1 95 ? -31.564 -10.934 6.152 1.00 73.62 95 SER A CA 1
ATOM 703 C C . SER A 1 95 ? -32.632 -10.569 7.191 1.00 73.62 95 SER A C 1
ATOM 705 O O . SER A 1 95 ? -32.385 -10.613 8.395 1.00 73.62 95 SER A O 1
ATOM 707 N N . ARG A 1 96 ? -33.857 -10.267 6.740 1.00 74.56 96 ARG A N 1
ATOM 708 C CA . ARG A 1 96 ? -35.003 -10.006 7.620 1.00 74.56 96 ARG A CA 1
ATOM 709 C C . ARG A 1 96 ? -35.482 -11.256 8.358 1.00 74.56 96 ARG A C 1
ATOM 711 O O . ARG A 1 96 ? -35.978 -11.121 9.471 1.00 74.56 96 ARG A O 1
ATOM 718 N N . LEU A 1 97 ? -35.304 -12.447 7.786 1.00 73.38 97 LEU A N 1
ATOM 719 C CA . LEU A 1 97 ? -35.755 -13.705 8.389 1.00 73.38 97 LEU A CA 1
ATOM 720 C C . LEU A 1 97 ? -34.905 -14.086 9.612 1.00 73.38 97 LEU A C 1
ATOM 722 O O . LEU A 1 97 ? -35.427 -14.568 10.612 1.00 73.38 97 LEU A O 1
ATOM 726 N N . PHE A 1 98 ? -33.610 -13.765 9.574 1.00 68.62 98 PHE A N 1
ATOM 727 C CA . PHE A 1 98 ? -32.653 -14.039 10.652 1.00 68.62 98 PHE A CA 1
ATOM 728 C C . PHE A 1 98 ? -32.515 -12.905 11.675 1.00 68.62 98 PHE A C 1
ATOM 730 O O . PHE A 1 98 ? -31.693 -12.982 12.583 1.00 68.62 98 PHE A O 1
ATOM 737 N N . ARG A 1 99 ? -33.329 -11.848 11.568 1.00 73.25 99 ARG A N 1
ATOM 738 C CA . ARG A 1 99 ? -33.303 -10.719 12.511 1.00 73.25 99 ARG A CA 1
ATOM 739 C C . ARG A 1 99 ? -33.969 -11.044 13.854 1.00 73.25 99 ARG A C 1
ATOM 741 O O . ARG A 1 99 ? -33.844 -10.272 14.799 1.00 73.25 99 ARG A O 1
ATOM 748 N N . THR A 1 100 ? -34.676 -12.173 13.944 1.00 75.12 100 THR A N 1
ATOM 749 C CA . THR A 1 100 ? -35.273 -12.663 15.191 1.00 75.12 100 THR A CA 1
ATOM 750 C C . THR A 1 100 ? -34.336 -13.684 15.857 1.00 75.12 100 THR A C 1
ATOM 752 O O . THR A 1 100 ? -33.962 -14.673 15.222 1.00 75.12 100 THR A O 1
ATOM 755 N N . PRO A 1 101 ? -33.934 -13.476 17.128 1.00 69.31 101 PRO A N 1
ATOM 756 C CA . PRO A 1 101 ? -32.868 -14.256 17.767 1.00 69.31 101 PRO A CA 1
ATOM 757 C C . PRO A 1 101 ? -33.200 -15.751 17.885 1.00 69.31 101 PRO A C 1
ATOM 759 O O . PRO A 1 101 ? -32.327 -16.596 17.709 1.00 69.31 101 PRO A O 1
ATOM 762 N N . ASN A 1 102 ? -34.473 -16.097 18.086 1.00 74.25 102 ASN A N 1
ATOM 763 C CA . ASN A 1 102 ? -34.906 -17.490 18.229 1.00 74.25 102 ASN A CA 1
ATOM 764 C C . ASN A 1 102 ? -34.780 -18.295 16.920 1.00 74.25 102 ASN A C 1
ATOM 766 O O . ASN A 1 102 ? -34.552 -19.501 16.959 1.00 74.25 102 ASN A O 1
ATOM 770 N N . LEU A 1 103 ? -34.901 -17.637 15.762 1.00 72.69 103 LEU A N 1
ATOM 771 C CA . LEU A 1 103 ? -34.881 -18.284 14.446 1.00 72.69 103 LEU A CA 1
ATOM 772 C C . LEU A 1 103 ? -33.440 -18.542 13.978 1.00 72.69 103 LEU A C 1
ATOM 774 O O . LEU A 1 103 ? -33.143 -19.607 13.441 1.00 72.69 103 LEU A O 1
ATOM 778 N N . ALA A 1 104 ? -32.522 -17.616 14.271 1.00 68.25 104 ALA A N 1
ATOM 779 C CA . ALA A 1 104 ? -31.091 -17.802 14.029 1.00 68.25 104 ALA A CA 1
ATOM 780 C C . ALA A 1 104 ? -30.516 -18.991 14.821 1.00 68.25 104 ALA A C 1
ATOM 782 O O . ALA A 1 104 ? -29.770 -19.796 14.265 1.00 68.25 104 ALA A O 1
ATOM 783 N N . ILE A 1 105 ? -30.910 -19.142 16.090 1.00 74.94 105 ILE A N 1
ATOM 784 C CA . ILE A 1 105 ? -30.449 -20.248 16.942 1.00 74.94 105 ILE A CA 1
ATOM 785 C C . ILE A 1 105 ? -31.006 -21.593 16.452 1.00 74.94 105 ILE A C 1
ATOM 787 O O . ILE A 1 105 ? -30.255 -22.560 16.350 1.00 74.94 105 ILE A O 1
ATOM 791 N N . ALA A 1 106 ? -32.291 -21.657 16.087 1.00 75.31 106 ALA A N 1
ATOM 792 C CA . ALA A 1 106 ? -32.910 -22.884 15.580 1.00 75.31 106 ALA A CA 1
ATOM 793 C C . ALA A 1 106 ? -32.274 -23.371 14.263 1.00 75.31 106 ALA A C 1
ATOM 795 O O . ALA A 1 106 ? -32.015 -24.562 14.101 1.00 75.31 106 ALA A O 1
ATOM 796 N N . MET A 1 107 ? -31.970 -22.449 13.344 1.00 71.94 107 MET A N 1
ATOM 797 C CA . MET A 1 107 ? -31.307 -22.777 12.077 1.00 71.94 107 MET A CA 1
ATOM 798 C C . MET A 1 107 ? -29.839 -23.177 12.272 1.00 71.94 107 MET A C 1
ATOM 800 O O . MET A 1 107 ? -29.357 -24.059 11.568 1.00 71.94 107 MET A O 1
ATOM 804 N N . GLY A 1 108 ? -29.140 -22.580 13.244 1.00 73.06 108 GLY A N 1
ATOM 805 C CA . GLY A 1 108 ? -27.784 -22.991 13.619 1.00 73.06 108 GLY A CA 1
ATOM 806 C C . GLY A 1 108 ? -27.735 -24.381 14.262 1.00 73.06 108 GLY A C 1
ATOM 807 O O . GLY A 1 108 ? -26.832 -25.157 13.968 1.00 73.06 108 GLY A O 1
ATOM 808 N N . ALA A 1 109 ? -28.728 -24.734 15.083 1.00 74.94 109 ALA A N 1
ATOM 809 C CA . ALA A 1 109 ? -28.807 -26.050 15.720 1.00 74.94 109 ALA A CA 1
ATOM 810 C C . ALA A 1 109 ? -29.047 -27.189 14.712 1.00 74.94 109 ALA A C 1
ATOM 812 O O . ALA A 1 109 ? -28.501 -28.274 14.882 1.00 74.94 109 ALA A O 1
ATOM 813 N N . LEU A 1 110 ? -29.800 -26.934 13.635 1.00 72.06 110 LEU A N 1
ATOM 814 C CA . LEU A 1 110 ? -30.051 -27.904 12.559 1.00 72.06 110 LEU A CA 1
ATOM 815 C C . LEU A 1 110 ? -28.803 -28.272 11.737 1.00 72.06 110 LEU A C 1
ATOM 817 O O . LEU A 1 110 ? -28.804 -29.307 11.085 1.00 72.06 110 LEU A O 1
ATOM 821 N N . VAL A 1 111 ? -27.755 -27.443 11.754 1.00 71.38 111 VAL A N 1
ATOM 822 C CA . VAL A 1 111 ? -26.481 -27.710 11.054 1.00 71.38 111 VAL A CA 1
ATOM 823 C C . VAL A 1 111 ? -25.546 -28.600 11.886 1.00 71.38 111 VAL A C 1
ATOM 825 O O . VAL A 1 111 ? -24.596 -29.164 11.352 1.00 71.38 111 VAL A O 1
ATOM 828 N N . VAL A 1 112 ? -25.799 -28.723 13.194 1.00 62.44 112 VAL A N 1
ATOM 829 C CA . VAL A 1 112 ? -24.929 -29.426 14.156 1.00 62.44 112 VAL A CA 1
ATOM 830 C C . VAL A 1 112 ? -25.461 -30.830 14.516 1.00 62.44 112 VAL A C 1
ATOM 832 O O . VAL A 1 112 ? -24.831 -31.537 15.300 1.00 62.44 112 VAL A O 1
ATOM 835 N N . VAL A 1 113 ? -26.586 -31.259 13.932 1.00 51.78 113 VAL A N 1
ATOM 836 C CA . VAL A 1 113 ? -27.137 -32.627 14.054 1.00 51.78 113 VAL A CA 1
ATOM 837 C C . VAL A 1 113 ? -26.770 -33.445 12.825 1.00 51.78 113 VAL A C 1
ATOM 839 O O . VAL A 1 113 ? -26.269 -34.575 13.015 1.00 51.78 113 VAL A O 1
#

Radius of gyration: 23.68 Å; chains: 1; bounding box: 56×66×32 Å

pLDDT: mean 73.08, std 14.93, range [46.0, 93.5]

Foldseek 3Di:
DVVVVVVVVVVVVVVVVVVVPDDCPDDADDLVRLLCVLVVVDDPVCNVVNVVRCVVDPVSVVSSVVSNVVVVVVPPDDPDPDPPPPPPPPPDPCVVVPPDPVRVVVVVVVVVD

Secondary structure (DSSP, 8-state):
--HHHHHHHHHHHHHHHHHTS----SS---HHHHHHHHTT-S-HHHHHHHHHHHHH-HHHHHHHHHHHHHHHTT-SS---------------GGGGGGGSHHHHHHHHHTT--

Sequence (113 aa):
MELEFDKEIDAILRAARGARGAPVSGGHLDADQIAAFAENAVPVAARRVFTGHLADCDRCRTLLSHSIQMNEMGEATAPAAAVDDPVVSTVPWYSRLFRTPNLAIAMGALVVV